Protein AF-A0A3M2FG60-F1 (afdb_monomer_lite)

Foldseek 3Di:
DFDWDQDPVVNDTFTFAPFDWDQDPVRWIWTWGAGPPPRDIDIHGQDPVSVVVCVVDDPDDPDD

pLDDT: mean 70.1, std 14.56, range [37.78, 86.94]

Secondary structure (DSSP, 8-state):
--EEEEETTTTEEEEEEEEEEEE-TTS-EEEEEEETTT-PEEEEEPPHHHHHHTTTS-S-----

Sequence (64 aa):
MKVKAYCVKCKETVEVMEPEIVNMKNGRRAARGACKVCETVLYKILSREFEEKLKGEGPYEREE

Structure (mmCIF, N/CA/C/O backbone):
data_AF-A0A3M2FG60-F1
#
_entry.id   AF-A0A3M2FG60-F1
#
loop_
_atom_site.group_PDB
_atom_site.id
_atom_site.type_symbol
_atom_site.label_atom_id
_atom_site.label_alt_id
_atom_site.label_comp_id
_atom_site.label_asym_id
_atom_site.label_entity_id
_atom_site.label_seq_id
_atom_site.pdbx_PDB_ins_code
_atom_site.Cartn_x
_atom_site.Cartn_y
_atom_site.Cartn_z
_atom_site.occupancy
_atom_site.B_iso_or_equiv
_atom_site.auth_seq_id
_atom_site.auth_comp_id
_atom_site.auth_asym_id
_atom_site.auth_atom_id
_atom_site.pdbx_PDB_model_num
ATOM 1 N N . MET A 1 1 ? -10.098 5.202 -7.623 1.00 50.75 1 MET A N 1
ATOM 2 C CA . MET A 1 1 ? -9.028 5.534 -6.655 1.00 50.75 1 MET A CA 1
ATOM 3 C C . MET A 1 1 ? -7.683 5.177 -7.270 1.00 50.75 1 MET A C 1
ATOM 5 O O . MET A 1 1 ? -7.459 4.009 -7.542 1.00 50.75 1 MET A O 1
ATOM 9 N N . LYS A 1 2 ? -6.810 6.151 -7.551 1.00 57.91 2 LYS A N 1
ATOM 10 C CA . LYS A 1 2 ? -5.450 5.884 -8.049 1.00 57.91 2 LYS A CA 1
ATOM 11 C C . LYS A 1 2 ? -4.472 6.046 -6.891 1.00 57.91 2 LYS A C 1
ATOM 13 O O . LYS A 1 2 ? -4.172 7.169 -6.493 1.00 57.91 2 LYS A O 1
ATOM 18 N N . VAL A 1 3 ? -4.022 4.936 -6.313 1.00 69.75 3 VAL A N 1
ATOM 19 C CA . VAL A 1 3 ? -3.013 4.964 -5.250 1.00 69.75 3 VAL A CA 1
ATOM 20 C C . VAL A 1 3 ? -1.658 5.133 -5.918 1.00 69.75 3 VAL A C 1
ATOM 22 O O . VAL A 1 3 ? -1.237 4.282 -6.688 1.00 69.75 3 VAL A O 1
ATOM 25 N N . LYS A 1 4 ? -0.981 6.250 -5.657 1.00 79.12 4 LYS A N 1
ATOM 26 C CA . LYS A 1 4 ? 0.404 6.445 -6.087 1.00 79.12 4 LYS A CA 1
ATOM 27 C C . LYS A 1 4 ? 1.348 6.027 -4.961 1.00 79.12 4 LYS A C 1
ATOM 29 O O . LYS A 1 4 ? 1.157 6.421 -3.800 1.00 79.12 4 LYS A O 1
ATOM 34 N N . ALA A 1 5 ? 2.342 5.217 -5.300 1.00 76.94 5 ALA A N 1
ATOM 35 C CA . ALA A 1 5 ? 3.391 4.785 -4.387 1.00 76.94 5 ALA A CA 1
ATOM 36 C C . ALA A 1 5 ? 4.758 5.003 -5.032 1.00 76.94 5 ALA A C 1
ATOM 38 O O . ALA A 1 5 ? 4.911 4.930 -6.250 1.00 76.94 5 ALA A O 1
ATOM 39 N N . TYR A 1 6 ? 5.752 5.290 -4.200 1.00 81.69 6 TYR A N 1
ATOM 40 C CA . TYR A 1 6 ? 7.126 5.395 -4.659 1.00 81.69 6 TYR A CA 1
ATOM 41 C C . TYR A 1 6 ? 7.684 3.987 -4.854 1.00 81.69 6 TYR A C 1
ATOM 43 O O . TYR A 1 6 ? 7.765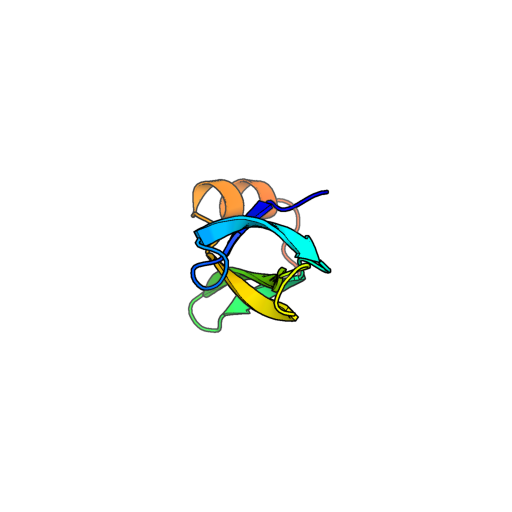 3.208 -3.902 1.00 81.69 6 TYR A O 1
ATOM 51 N N . CYS A 1 7 ? 8.039 3.642 -6.087 1.00 81.69 7 CYS A N 1
ATOM 52 C CA . CYS A 1 7 ? 8.684 2.370 -6.356 1.00 81.69 7 CYS A CA 1
ATOM 53 C C . CYS A 1 7 ? 10.193 2.547 -6.221 1.00 81.69 7 CYS A C 1
ATOM 55 O O . CYS A 1 7 ? 10.808 3.239 -7.024 1.00 81.69 7 CYS A O 1
ATOM 57 N N . VAL A 1 8 ? 10.815 1.879 -5.249 1.00 81.44 8 VAL A N 1
ATOM 58 C CA . VAL A 1 8 ? 12.274 1.957 -5.039 1.00 81.44 8 VAL A CA 1
ATOM 59 C C . VAL A 1 8 ? 13.088 1.383 -6.202 1.00 81.44 8 VAL A C 1
ATOM 61 O O . VAL A 1 8 ? 14.230 1.787 -6.401 1.00 81.44 8 VAL A O 1
ATOM 64 N N . LYS A 1 9 ? 12.501 0.479 -7.000 1.00 79.31 9 LYS A N 1
ATOM 65 C CA . LYS A 1 9 ? 13.136 -0.053 -8.214 1.00 79.31 9 LYS A CA 1
ATOM 66 C C . LYS A 1 9 ? 13.111 0.955 -9.362 1.00 79.31 9 LYS A C 1
ATOM 68 O O . LYS A 1 9 ? 14.121 1.127 -10.030 1.00 79.31 9 LYS A O 1
ATOM 73 N N . CYS A 1 10 ? 11.980 1.630 -9.566 1.00 81.81 10 CYS A N 1
ATOM 74 C CA . CYS A 1 10 ? 11.828 2.635 -10.624 1.00 81.81 10 CYS A CA 1
ATOM 75 C C . CYS A 1 10 ? 12.335 4.023 -10.191 1.00 81.81 10 CYS A C 1
ATOM 77 O O . CYS A 1 10 ? 12.522 4.901 -11.020 1.00 81.81 10 CYS A O 1
ATOM 79 N N . LYS A 1 11 ? 12.565 4.228 -8.886 1.00 84.75 11 LYS A N 1
ATOM 80 C CA . LYS A 1 11 ? 12.928 5.508 -8.253 1.00 84.75 11 LYS A CA 1
ATOM 81 C C . LYS A 1 11 ? 11.976 6.661 -8.585 1.00 84.75 11 LYS A C 1
ATOM 83 O O . LYS A 1 11 ? 12.327 7.830 -8.434 1.00 84.75 11 LYS A O 1
ATOM 88 N N . GLU A 1 12 ? 10.753 6.331 -8.971 1.00 84.81 12 GLU A N 1
ATOM 89 C CA . GLU A 1 12 ? 9.720 7.270 -9.379 1.00 84.81 12 GLU A CA 1
ATOM 90 C C . GLU A 1 12 ? 8.398 6.963 -8.664 1.00 84.81 12 GLU A C 1
ATOM 92 O O . GLU A 1 12 ? 8.201 5.904 -8.052 1.00 84.81 12 GLU A O 1
ATOM 97 N N . THR A 1 13 ? 7.476 7.921 -8.738 1.00 82.38 13 THR A N 1
ATOM 98 C CA . THR A 1 13 ? 6.131 7.770 -8.184 1.00 82.38 13 THR A CA 1
ATOM 99 C C . THR A 1 13 ? 5.227 7.135 -9.229 1.00 82.38 13 THR A C 1
ATOM 101 O O . THR A 1 13 ? 4.773 7.800 -10.157 1.00 82.38 13 THR A O 1
ATOM 104 N N . VAL A 1 14 ? 4.948 5.850 -9.053 1.00 85.62 14 VAL A N 1
ATOM 105 C CA . VAL A 1 14 ? 4.152 5.040 -9.978 1.00 85.62 14 VAL A CA 1
ATOM 106 C C . VAL A 1 14 ? 2.722 4.874 -9.479 1.00 85.62 14 VAL A C 1
ATOM 108 O O . VAL A 1 14 ? 2.430 4.985 -8.282 1.00 85.62 14 VAL A O 1
ATOM 111 N N . GLU A 1 15 ? 1.814 4.578 -10.406 1.00 84.00 15 GLU A N 1
ATOM 112 C CA . GLU A 1 15 ? 0.474 4.111 -10.062 1.00 84.00 15 GLU A CA 1
ATOM 113 C C . GLU A 1 15 ? 0.545 2.664 -9.554 1.00 84.00 15 GLU A C 1
ATOM 115 O O . GLU A 1 15 ? 1.176 1.797 -10.166 1.00 84.00 15 GLU A O 1
ATOM 120 N N . VAL A 1 16 ? -0.107 2.424 -8.419 1.00 82.94 16 VAL A N 1
ATOM 121 C CA . VAL A 1 16 ? -0.328 1.095 -7.861 1.00 82.94 16 VAL A CA 1
ATOM 122 C C . VAL A 1 16 ? -1.582 0.524 -8.503 1.00 82.94 16 VAL A C 1
ATOM 124 O O . VAL A 1 16 ? -2.672 1.089 -8.376 1.00 82.94 16 VAL A O 1
ATOM 127 N N . MET A 1 17 ? -1.406 -0.588 -9.201 1.00 81.69 17 MET A N 1
ATOM 128 C CA . MET A 1 17 ? -2.478 -1.408 -9.737 1.00 81.69 17 MET A CA 1
ATOM 129 C C . MET A 1 17 ? -3.042 -2.289 -8.627 1.00 81.69 17 MET A C 1
ATOM 131 O O . MET A 1 17 ? -2.288 -2.803 -7.801 1.00 81.69 17 MET A O 1
ATOM 135 N N . GLU A 1 18 ? -4.368 -2.409 -8.604 1.00 79.12 18 GLU A N 1
ATOM 136 C CA . GLU A 1 18 ? -5.109 -3.262 -7.665 1.00 79.12 18 GLU A CA 1
ATOM 137 C C . GLU A 1 18 ? -4.707 -3.044 -6.189 1.00 79.12 18 GLU A C 1
ATOM 139 O O . GLU A 1 18 ? -4.196 -3.955 -5.539 1.00 79.12 18 GLU A O 1
ATOM 144 N N . PRO A 1 19 ? -4.885 -1.821 -5.641 1.00 77.81 19 PRO A N 1
ATOM 145 C CA . PRO A 1 19 ? -4.620 -1.563 -4.232 1.00 77.81 19 PRO A CA 1
ATOM 146 C C . PRO A 1 19 ? -5.654 -2.283 -3.347 1.00 77.81 19 PRO A C 1
ATOM 148 O O . PRO A 1 19 ? -6.786 -1.829 -3.200 1.00 77.81 19 PRO A O 1
ATOM 151 N N . GLU A 1 20 ? -5.243 -3.383 -2.732 1.00 80.50 20 GLU A N 1
ATOM 152 C CA . GLU A 1 20 ? -5.988 -4.188 -1.771 1.00 80.50 20 GLU A CA 1
ATOM 153 C C . GLU A 1 20 ? -5.613 -3.807 -0.334 1.00 80.50 20 GLU A C 1
ATOM 155 O O . GLU A 1 20 ? -4.439 -3.717 0.021 1.00 80.50 20 GLU A O 1
ATOM 160 N N . ILE A 1 21 ? -6.603 -3.598 0.532 1.00 80.31 21 ILE A N 1
ATOM 161 C CA . ILE A 1 21 ? -6.351 -3.328 1.950 1.00 80.31 21 ILE A CA 1
ATOM 162 C C . ILE A 1 21 ? -6.236 -4.663 2.682 1.00 80.31 21 ILE A C 1
ATOM 164 O O . ILE A 1 21 ? -7.227 -5.357 2.883 1.00 80.31 21 ILE A O 1
ATOM 168 N N . VAL A 1 22 ? -5.030 -4.993 3.135 1.00 80.31 22 VAL A N 1
ATOM 169 C CA . VAL A 1 22 ? -4.765 -6.168 3.964 1.00 80.31 22 VAL A CA 1
ATOM 170 C C . VAL A 1 22 ? -4.686 -5.770 5.437 1.00 80.31 22 VAL A C 1
ATOM 172 O O . VAL A 1 22 ? -4.023 -4.800 5.817 1.00 80.31 22 VAL A O 1
ATOM 175 N N . ASN A 1 23 ? -5.378 -6.524 6.289 1.00 75.56 23 ASN A N 1
ATOM 176 C CA . ASN A 1 23 ? -5.296 -6.381 7.738 1.00 75.56 23 ASN A CA 1
ATOM 177 C C . ASN A 1 23 ? -4.217 -7.341 8.260 1.00 75.56 23 ASN A C 1
ATOM 179 O O . ASN A 1 23 ? -4.341 -8.557 8.119 1.00 75.56 23 ASN A O 1
ATOM 183 N N . MET A 1 24 ? -3.120 -6.812 8.802 1.00 69.50 24 MET A N 1
ATOM 184 C CA . MET A 1 24 ? -2.084 -7.650 9.403 1.00 69.50 24 MET A CA 1
ATOM 185 C C . MET A 1 24 ? -2.533 -8.130 10.786 1.00 69.50 24 MET A C 1
ATOM 187 O O . MET A 1 24 ? -3.147 -7.378 11.538 1.00 69.50 24 MET A O 1
ATOM 191 N N . LYS A 1 25 ? -2.111 -9.338 11.186 1.00 63.28 25 LYS A N 1
ATOM 192 C CA . LYS A 1 25 ? -2.390 -9.926 12.517 1.00 63.28 25 LYS A CA 1
ATOM 193 C C . LYS A 1 25 ? -1.958 -9.058 13.714 1.00 63.28 25 LYS A C 1
ATOM 195 O O . LYS A 1 25 ? -2.409 -9.297 14.825 1.00 63.28 25 LYS A O 1
ATOM 200 N N . ASN A 1 26 ? -1.141 -8.027 13.488 1.00 60.00 26 ASN A N 1
ATOM 201 C CA . ASN A 1 26 ? -0.727 -7.047 14.497 1.00 60.00 26 ASN A CA 1
ATOM 202 C C . ASN A 1 26 ? -1.696 -5.846 14.617 1.00 60.00 26 ASN A C 1
ATOM 204 O O . ASN A 1 26 ? -1.318 -4.813 15.164 1.00 60.00 26 ASN A O 1
ATOM 208 N N . GLY A 1 27 ? -2.908 -5.937 14.054 1.00 68.06 27 GLY A N 1
ATOM 209 C CA . GLY A 1 27 ? -3.943 -4.897 14.124 1.00 68.06 27 GLY A CA 1
ATOM 210 C C . GLY A 1 27 ? -3.698 -3.677 13.230 1.00 68.06 27 GLY A C 1
ATOM 211 O O . GLY A 1 27 ? -4.453 -2.714 13.296 1.00 68.06 27 GLY A O 1
ATOM 212 N N . ARG A 1 28 ? -2.655 -3.706 12.392 1.00 70.38 28 ARG A N 1
ATOM 213 C CA . ARG A 1 28 ? -2.300 -2.629 11.456 1.00 70.38 28 ARG A CA 1
ATOM 214 C C . ARG A 1 28 ? -2.816 -2.939 10.057 1.00 70.38 28 ARG A C 1
ATOM 216 O O . ARG A 1 28 ? -2.615 -4.045 9.553 1.00 70.38 28 ARG A O 1
ATOM 223 N N . ARG A 1 29 ? -3.418 -1.947 9.398 1.00 75.19 29 ARG A N 1
ATOM 224 C CA . ARG A 1 29 ? -3.834 -2.058 7.991 1.00 75.19 29 ARG A CA 1
ATOM 225 C C . ARG A 1 29 ? -2.719 -1.597 7.048 1.00 75.19 29 ARG A C 1
ATOM 227 O O . ARG A 1 29 ? -2.050 -0.591 7.283 1.00 75.19 29 ARG A O 1
ATOM 234 N N . ALA A 1 30 ? -2.535 -2.316 5.950 1.00 79.38 30 ALA A N 1
ATOM 235 C CA . ALA A 1 30 ? -1.634 -1.936 4.870 1.00 79.38 30 ALA A CA 1
ATOM 236 C C . ALA A 1 30 ? -2.365 -2.049 3.532 1.00 79.38 30 ALA A C 1
ATOM 238 O O . ALA A 1 30 ? -3.179 -2.942 3.345 1.00 79.38 30 ALA A O 1
ATOM 239 N N . ALA A 1 31 ? -2.072 -1.156 2.595 1.00 80.94 31 ALA A N 1
ATOM 240 C CA . ALA A 1 31 ? -2.488 -1.310 1.211 1.00 80.94 31 ALA A CA 1
ATOM 241 C C . ALA A 1 31 ? -1.406 -2.091 0.457 1.00 80.94 31 ALA A C 1
ATOM 243 O O . ALA A 1 31 ? -0.261 -1.649 0.367 1.00 80.94 31 ALA A O 1
ATOM 244 N N . ARG A 1 32 ? -1.758 -3.256 -0.068 1.00 82.81 32 ARG A N 1
ATOM 245 C CA . ARG A 1 32 ? -0.964 -4.064 -0.987 1.00 82.81 32 ARG A CA 1
ATOM 246 C C . ARG A 1 32 ? -1.384 -3.726 -2.411 1.00 82.81 32 ARG A C 1
ATOM 248 O O . ARG A 1 32 ? -2.564 -3.631 -2.677 1.00 82.81 32 ARG A O 1
ATOM 255 N N . GLY A 1 33 ? -0.454 -3.585 -3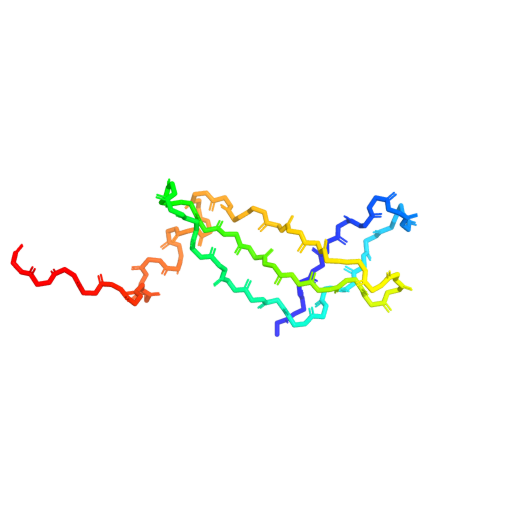.341 1.00 86.94 33 GLY A N 1
ATOM 256 C CA . GLY A 1 33 ? -0.795 -3.556 -4.764 1.00 86.94 33 GLY A CA 1
ATOM 257 C C . GLY A 1 33 ? 0.440 -3.702 -5.638 1.00 86.94 33 GLY A C 1
ATOM 258 O O . GLY A 1 33 ? 1.550 -3.807 -5.120 1.00 86.94 33 GLY A O 1
ATOM 259 N N . ALA A 1 34 ? 0.276 -3.731 -6.954 1.00 84.75 34 ALA A N 1
ATOM 260 C CA . ALA A 1 34 ? 1.371 -3.959 -7.895 1.00 84.75 34 ALA A CA 1
ATOM 261 C C . ALA A 1 34 ? 1.858 -2.655 -8.542 1.00 84.75 34 ALA A C 1
ATOM 263 O O . ALA A 1 34 ? 1.074 -1.768 -8.869 1.00 84.75 34 ALA A O 1
ATOM 264 N N . CYS A 1 35 ? 3.166 -2.520 -8.753 1.00 83.62 35 CYS A N 1
ATOM 265 C CA . CYS A 1 35 ? 3.716 -1.443 -9.575 1.00 83.62 35 CYS A CA 1
ATOM 266 C C . CYS A 1 35 ? 3.357 -1.657 -11.055 1.00 83.62 35 CYS A C 1
ATOM 268 O O . CYS A 1 35 ? 3.688 -2.702 -11.602 1.00 83.62 35 CYS A O 1
ATOM 270 N N . LYS A 1 36 ? 2.792 -0.652 -11.740 1.00 82.94 36 LYS A N 1
ATOM 271 C CA . LYS A 1 36 ? 2.487 -0.732 -13.186 1.00 82.94 36 LYS A CA 1
ATOM 272 C C . LYS A 1 36 ? 3.717 -0.912 -14.098 1.00 82.94 36 LYS A C 1
ATOM 274 O O . LYS A 1 36 ? 3.572 -1.340 -15.235 1.00 82.94 36 LYS A O 1
ATOM 279 N N . VAL A 1 37 ? 4.912 -0.544 -13.629 1.00 81.94 37 VAL A N 1
ATOM 280 C CA . VAL A 1 37 ? 6.144 -0.515 -14.446 1.00 81.94 37 VAL A CA 1
ATOM 281 C C . VAL A 1 37 ? 7.001 -1.764 -14.256 1.00 81.94 37 VAL A C 1
ATOM 283 O O . VAL A 1 37 ? 7.556 -2.282 -15.214 1.00 81.94 37 VAL A O 1
ATOM 286 N N . CYS A 1 38 ? 7.144 -2.234 -13.017 1.00 82.38 38 CYS A N 1
ATOM 287 C CA . CYS A 1 38 ? 8.038 -3.347 -12.682 1.00 82.38 38 CYS A CA 1
ATOM 288 C C . CYS A 1 38 ? 7.320 -4.534 -12.041 1.00 82.38 38 CYS A C 1
ATOM 290 O O . CYS A 1 38 ? 7.989 -5.405 -11.482 1.00 82.38 38 CYS A O 1
ATOM 292 N N . GLU A 1 39 ? 5.981 -4.494 -12.012 1.00 77.44 39 GLU A N 1
ATOM 293 C CA . GLU A 1 39 ? 5.072 -5.541 -11.509 1.00 77.44 39 GLU A CA 1
ATOM 294 C C . GLU A 1 39 ? 5.357 -5.981 -10.065 1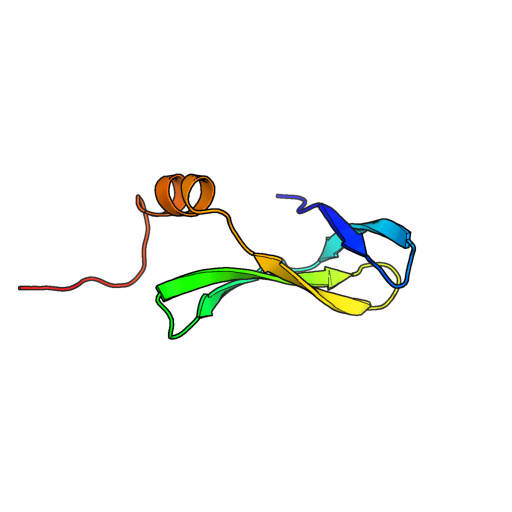.00 77.44 39 GLU A C 1
ATOM 296 O O . GLU A 1 39 ? 4.795 -6.933 -9.533 1.00 77.44 39 GLU A O 1
ATOM 301 N N . THR A 1 40 ? 6.237 -5.251 -9.381 1.00 81.62 40 THR A N 1
ATOM 302 C CA . THR A 1 40 ? 6.674 -5.580 -8.037 1.00 81.62 40 THR A CA 1
ATOM 303 C C . THR A 1 40 ? 5.559 -5.214 -7.075 1.00 81.62 40 THR A C 1
ATOM 305 O O . THR A 1 40 ? 5.034 -4.099 -7.116 1.00 81.62 40 THR A O 1
ATOM 308 N N . VAL A 1 41 ? 5.222 -6.153 -6.193 1.00 82.38 41 VAL A N 1
ATOM 309 C CA . VAL A 1 41 ? 4.248 -5.931 -5.128 1.00 82.38 41 VAL A CA 1
ATOM 310 C C . VAL A 1 41 ? 4.800 -4.876 -4.170 1.00 82.38 41 VAL A C 1
ATOM 312 O O . VAL A 1 41 ? 5.845 -5.059 -3.546 1.00 82.38 41 VAL A O 1
ATOM 315 N N . LEU A 1 42 ? 4.094 -3.758 -4.077 1.00 79.56 42 LEU A N 1
ATOM 316 C CA . LEU A 1 42 ? 4.357 -2.656 -3.170 1.00 79.56 42 LEU A CA 1
ATOM 317 C C . LEU A 1 42 ? 3.371 -2.728 -2.004 1.00 79.56 42 LEU A C 1
ATOM 319 O O . LEU A 1 42 ? 2.184 -3.007 -2.178 1.00 79.56 42 LEU A O 1
ATOM 323 N N . TYR A 1 43 ? 3.872 -2.425 -0.811 1.00 79.00 43 TYR A N 1
ATOM 324 C CA . TYR A 1 43 ? 3.060 -2.287 0.390 1.00 79.00 43 TYR A CA 1
ATOM 325 C C . TYR A 1 43 ? 3.149 -0.843 0.869 1.00 79.00 43 TYR A C 1
ATOM 327 O O . TYR A 1 43 ? 4.233 -0.332 1.146 1.00 79.00 43 TYR A O 1
ATOM 335 N N . LYS A 1 44 ? 2.003 -0.177 0.968 1.00 77.12 44 LYS A N 1
ATOM 336 C CA . LYS A 1 44 ? 1.866 1.144 1.567 1.00 77.12 44 LYS A CA 1
ATOM 337 C C . LYS A 1 44 ? 1.181 0.982 2.913 1.00 77.12 44 LYS A C 1
ATOM 339 O O . LYS A 1 44 ? -0.012 0.701 2.983 1.00 77.12 44 LYS A O 1
ATOM 344 N N . ILE A 1 45 ? 1.949 1.144 3.984 1.00 78.44 45 ILE A N 1
ATOM 345 C CA . ILE A 1 45 ? 1.407 1.144 5.343 1.00 78.44 45 ILE A CA 1
ATOM 346 C C . ILE A 1 45 ? 0.425 2.314 5.444 1.00 78.44 45 ILE A C 1
ATOM 348 O O . ILE A 1 45 ? 0.769 3.447 5.101 1.00 78.44 45 ILE A O 1
ATOM 352 N N . LEU A 1 46 ? -0.807 2.031 5.863 1.00 72.12 46 LEU A N 1
ATOM 353 C CA . LEU A 1 46 ? -1.800 3.069 6.097 1.00 72.12 46 LEU A CA 1
ATOM 354 C C . LEU A 1 46 ? -1.529 3.649 7.488 1.00 72.12 46 LEU A C 1
ATOM 356 O O . LEU A 1 46 ? -1.484 2.916 8.475 1.00 72.12 46 LEU A O 1
ATOM 360 N N . SER A 1 47 ? -1.281 4.957 7.568 1.00 64.94 47 SER A N 1
ATOM 361 C CA . SER A 1 47 ? -1.100 5.637 8.854 1.00 64.94 47 SER A CA 1
ATOM 362 C C . SER A 1 47 ? -2.380 5.565 9.686 1.00 64.94 47 SER A C 1
ATOM 364 O O . SER A 1 47 ? -3.480 5.486 9.140 1.00 64.94 47 SER A O 1
ATOM 366 N N . ARG A 1 48 ? -2.238 5.665 11.011 1.00 61.81 48 ARG A N 1
ATOM 367 C CA . ARG A 1 48 ? -3.342 5.634 11.987 1.00 61.81 48 ARG A CA 1
ATOM 368 C C . ARG A 1 48 ? -4.496 6.592 11.641 1.00 61.81 48 ARG A C 1
ATOM 370 O O . ARG A 1 48 ? -5.649 6.208 11.770 1.00 61.81 48 ARG A O 1
ATOM 377 N N . GLU A 1 49 ? -4.202 7.775 11.103 1.00 60.53 49 GLU A N 1
ATOM 378 C CA . GLU A 1 49 ? -5.217 8.744 10.646 1.00 60.53 49 GLU A CA 1
ATOM 379 C C . GLU A 1 49 ? -6.042 8.244 9.446 1.00 60.53 49 GLU A C 1
ATOM 381 O O . GLU A 1 49 ? -7.230 8.535 9.312 1.00 60.53 49 GLU A O 1
ATOM 386 N N . PHE A 1 50 ? -5.415 7.477 8.552 1.00 62.03 50 PHE A N 1
ATOM 387 C CA . PHE A 1 50 ? -6.089 6.845 7.418 1.00 62.03 50 PHE A CA 1
ATOM 388 C C . PHE A 1 50 ? -6.874 5.606 7.870 1.00 62.03 50 PHE A C 1
ATOM 390 O O . PHE A 1 50 ? -7.923 5.292 7.313 1.00 62.03 50 PHE A O 1
ATOM 397 N N . GLU A 1 51 ? -6.393 4.935 8.920 1.00 56.09 51 GLU A N 1
ATOM 398 C CA . GLU A 1 51 ? -7.104 3.862 9.612 1.00 56.09 51 GLU A CA 1
ATOM 399 C C . GLU A 1 51 ? -8.380 4.379 10.293 1.00 56.09 51 GLU A C 1
ATOM 401 O O . GLU A 1 51 ? -9.415 3.737 10.175 1.00 56.09 51 GLU A O 1
ATOM 406 N N . GLU A 1 52 ? -8.350 5.554 10.932 1.00 52.06 52 GLU A N 1
ATOM 407 C CA . GLU A 1 52 ? -9.530 6.195 11.538 1.00 52.06 52 GLU A CA 1
ATOM 408 C C . GLU A 1 52 ? -10.609 6.555 10.510 1.00 52.06 52 GLU A C 1
ATOM 410 O O . GLU A 1 52 ? -11.786 6.303 10.753 1.00 52.06 52 GLU A O 1
ATOM 415 N N . LYS A 1 53 ? -10.230 7.029 9.318 1.00 52.84 53 LYS A N 1
ATOM 416 C CA . LYS A 1 53 ? -11.189 7.275 8.222 1.00 52.84 53 LYS A CA 1
ATOM 417 C C . LYS A 1 53 ? -11.813 5.996 7.653 1.00 52.84 53 LYS A C 1
ATOM 419 O O . LYS A 1 53 ? -12.905 6.051 7.104 1.00 52.84 53 LYS A O 1
ATOM 424 N N . LEU A 1 54 ? -11.143 4.853 7.802 1.00 53.12 54 LEU A N 1
ATOM 425 C CA . LEU A 1 54 ? -11.642 3.528 7.414 1.00 53.12 54 LEU A CA 1
ATOM 426 C C . LEU A 1 54 ? -12.287 2.761 8.586 1.00 53.12 54 LEU A C 1
ATOM 428 O O . LEU A 1 54 ? -12.783 1.654 8.384 1.00 53.12 54 LEU A O 1
ATOM 432 N N . LYS A 1 55 ? -12.277 3.304 9.814 1.00 46.88 55 LYS A N 1
ATOM 433 C CA . LYS A 1 55 ? -12.956 2.723 10.989 1.00 46.88 55 LYS A CA 1
ATOM 434 C C . LYS A 1 55 ? -14.471 2.951 10.986 1.00 46.88 55 LYS A C 1
ATOM 436 O O . LYS A 1 55 ? -15.140 2.401 11.849 1.00 46.88 55 LYS A O 1
ATOM 441 N N . GLY A 1 56 ? -15.006 3.677 10.002 1.00 45.66 56 GLY A N 1
ATOM 442 C CA . GLY A 1 56 ? -16.444 3.682 9.715 1.00 45.66 56 GLY A CA 1
ATOM 443 C C . GLY A 1 56 ? -16.949 2.373 9.094 1.00 45.66 56 GLY A C 1
ATOM 444 O O . GLY A 1 56 ? -18.111 2.040 9.266 1.00 45.66 56 GLY A O 1
ATOM 445 N N . GLU A 1 57 ? -16.077 1.603 8.434 1.00 47.34 57 GLU A N 1
ATOM 446 C CA . GLU A 1 57 ? -16.410 0.316 7.808 1.00 47.34 57 GLU A CA 1
ATOM 447 C C . GLU A 1 57 ? -15.222 -0.644 7.995 1.00 47.34 57 GLU A C 1
ATOM 449 O O . GLU A 1 57 ? -14.301 -0.753 7.182 1.00 47.34 57 GLU A O 1
ATOM 454 N N . GLY A 1 58 ? -15.179 -1.302 9.151 1.00 37.78 58 GLY A N 1
ATOM 455 C CA . GLY A 1 58 ? -14.278 -2.420 9.413 1.00 37.78 58 GLY A CA 1
ATOM 456 C C . GLY A 1 58 ? -15.070 -3.727 9.456 1.00 37.78 58 GLY A C 1
ATOM 457 O O . GLY A 1 58 ? -15.999 -3.800 10.251 1.00 37.78 58 GLY A O 1
ATOM 458 N N . PRO A 1 59 ? -14.697 -4.770 8.691 1.00 49.09 59 PRO A N 1
ATOM 459 C CA . PRO A 1 59 ? -15.433 -6.036 8.603 1.00 49.09 59 PRO A CA 1
ATOM 460 C C . PRO A 1 59 ? -15.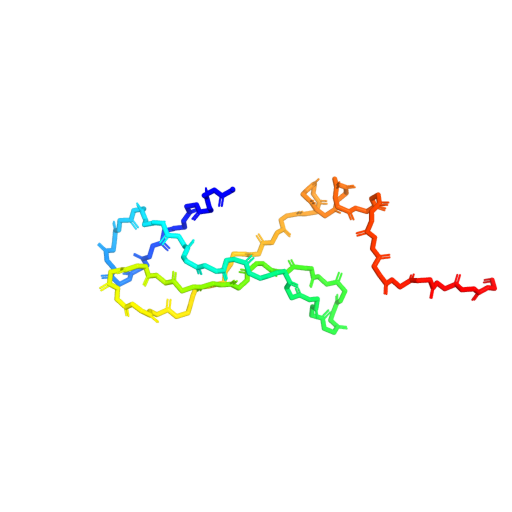141 -6.986 9.781 1.00 49.09 59 PRO A C 1
ATOM 462 O O . PRO A 1 59 ? -14.935 -8.177 9.588 1.00 49.09 59 PRO A O 1
ATOM 465 N N . TYR A 1 60 ? -15.056 -6.466 11.002 1.00 49.12 60 TYR A N 1
ATOM 466 C CA . TYR A 1 60 ? -15.046 -7.310 12.195 1.00 49.12 60 TYR A CA 1
ATOM 467 C C . TYR A 1 60 ? -16.039 -6.719 13.185 1.00 49.12 60 TYR A C 1
ATOM 469 O O . TYR A 1 60 ? -15.673 -5.930 14.058 1.00 49.12 60 TYR A O 1
ATOM 477 N N . GLU A 1 61 ? -17.305 -7.101 13.003 1.00 40.22 61 GLU A N 1
ATOM 478 C CA . GLU A 1 61 ? -18.237 -7.222 14.117 1.00 40.22 61 GLU A CA 1
ATOM 479 C C . GLU A 1 61 ? -17.508 -7.979 15.227 1.00 40.22 61 GLU A C 1
ATOM 481 O O . GLU A 1 61 ? -17.062 -9.116 15.061 1.00 40.22 61 GLU A O 1
ATOM 486 N N . ARG A 1 62 ? -17.306 -7.302 16.349 1.00 46.25 62 ARG A N 1
ATOM 487 C CA . ARG A 1 62 ? -17.253 -7.999 17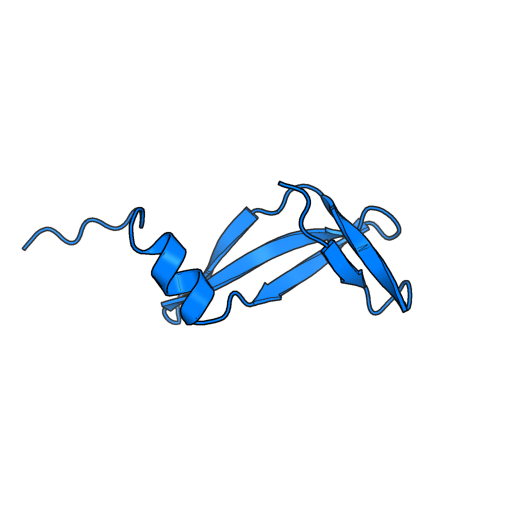.619 1.00 46.25 62 ARG A CA 1
ATOM 488 C C . ARG A 1 62 ? -18.625 -7.753 18.215 1.00 46.25 62 ARG A C 1
ATOM 490 O O . ARG A 1 62 ? -18.874 -6.667 18.728 1.00 46.25 62 ARG A O 1
ATOM 497 N N . GLU A 1 63 ? -19.527 -8.702 17.997 1.00 40.91 63 GLU A N 1
ATOM 498 C CA . GLU A 1 63 ? -20.642 -8.864 18.919 1.00 40.91 63 GLU A CA 1
ATOM 499 C C . GLU A 1 63 ? -20.072 -9.156 20.318 1.00 40.91 63 GLU A C 1
ATOM 501 O O . GLU A 1 63 ? -19.001 -9.763 20.434 1.00 40.91 63 GLU A O 1
ATOM 506 N N . GLU A 1 64 ? -20.831 -8.696 21.317 1.00 39.59 64 GLU A N 1
ATOM 507 C CA . GLU A 1 64 ? -20.634 -8.721 22.781 1.00 39.59 64 GLU A CA 1
ATOM 508 C C . GLU A 1 64 ? -20.003 -7.473 23.424 1.00 39.59 64 GLU A C 1
ATOM 510 O O . GLU A 1 64 ? -18.760 -7.301 23.431 1.00 39.59 64 GLU A O 1
#

Radius of gyration: 13.58 Å; chains: 1; bounding box: 34×19×3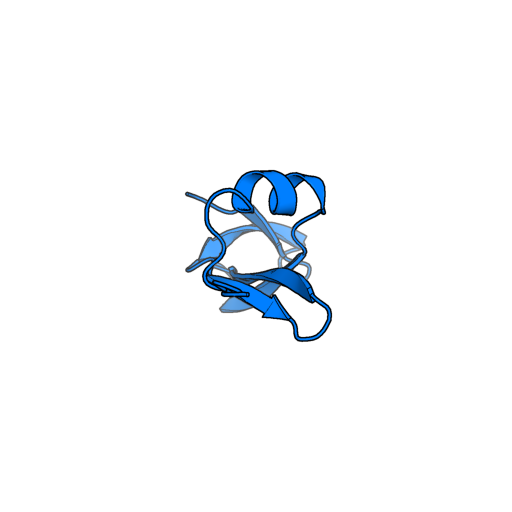7 Å